Protein AF-A0A6G1B0U0-F1 (afdb_monomer_lite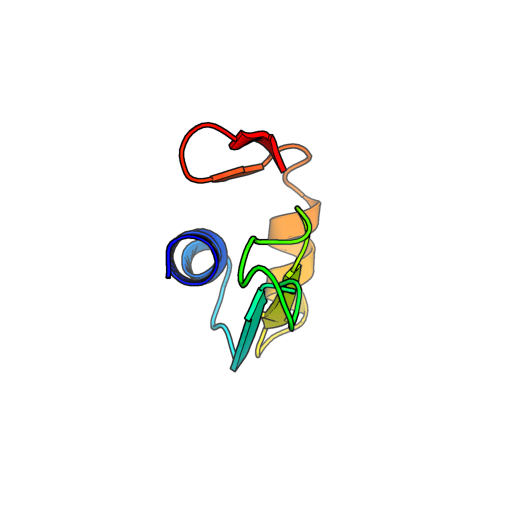)

Radius of gyration: 11.98 Å; chains: 1; bounding box: 26×19×33 Å

Sequence (57 aa):
DSLRDYFSKFGEIRECMVMRDPTTKRSRGFGFVTFADPASVDKVLGQPHHELDSKTV

Secondary structure (DSSP, 8-state):
-HHHHHHTTTS-EEEEEEEE-TTT--EEEEEEEEESSHHHHHHHHTSS--EETTEE-

Foldseek 3Di:
DQVLVQLCVLHAWPDKFFDADPVPRHGPPDIDTDHPDVSSVVSVVVDVWDATPNDID

pLDDT: mean 86.72, std 6.12, range [62.97, 94.44]

InterPro domains:
  IPR000504 RNA recognition motif domain [PF00076] (1-54)
  IPR000504 RNA recognition motif domain [PS50102] (1-57)
  IPR000504 RNA recognition motif domain [SM00360] (1-56)
  IPR012677 Nucleotide-binding alpha-beta plait domain superfamily [G3DSA:3.30.70.330] (1-57)
  IPR035979 RNA-binding domain superfamily [SSF54928] (1-56)

Structure (mmCIF, N/CA/C/O backbone):
data_AF-A0A6G1B0U0-F1
#
_entry.id   AF-A0A6G1B0U0-F1
#
loop_
_atom_site.group_PDB
_atom_site.id
_atom_site.type_symbol
_atom_site.label_atom_id
_atom_site.label_alt_id
_atom_site.label_comp_id
_atom_site.label_asym_id
_atom_site.label_entity_id
_atom_site.label_seq_id
_atom_site.pdbx_PDB_ins_code
_atom_site.Cartn_x
_atom_site.Cartn_y
_atom_site.Cartn_z
_atom_site.occupancy
_atom_site.B_iso_or_equiv
_atom_site.auth_seq_id
_atom_site.auth_comp_id
_atom_site.auth_asym_id
_atom_site.auth_atom_id
_atom_site.pdbx_PDB_model_num
ATOM 1 N N . ASP A 1 1 ? 3.905 -9.835 -4.144 1.00 62.97 1 ASP A N 1
ATOM 2 C CA . ASP A 1 1 ? 2.887 -9.648 -3.095 1.00 62.97 1 ASP A CA 1
ATOM 3 C C . ASP A 1 1 ? 3.338 -8.781 -1.922 1.00 62.97 1 ASP A C 1
ATOM 5 O O . ASP A 1 1 ? 2.504 -8.454 -1.094 1.00 62.97 1 ASP A O 1
ATOM 9 N N . SER A 1 2 ? 4.574 -8.260 -1.908 1.00 79.69 2 SER A N 1
ATOM 10 C CA . SER A 1 2 ? 5.101 -7.432 -0.808 1.00 79.69 2 SER A CA 1
ATOM 11 C C . SER A 1 2 ? 4.234 -6.230 -0.427 1.00 79.69 2 SER A C 1
ATOM 13 O O . SER A 1 2 ? 4.080 -5.923 0.751 1.00 79.69 2 SER A O 1
ATOM 15 N N . LEU A 1 3 ? 3.615 -5.580 -1.415 1.00 84.69 3 LEU A N 1
ATOM 16 C CA . LEU A 1 3 ? 2.712 -4.454 -1.188 1.00 84.69 3 LEU A CA 1
ATOM 17 C C . LEU A 1 3 ? 1.451 -4.888 -0.428 1.00 84.69 3 LEU A C 1
ATOM 19 O O . LEU A 1 3 ? 1.075 -4.267 0.560 1.00 84.69 3 LEU A O 1
ATOM 23 N N . ARG A 1 4 ? 0.853 -6.012 -0.828 1.00 88.12 4 ARG A N 1
ATOM 24 C CA . ARG A 1 4 ? -0.290 -6.593 -0.123 1.00 88.12 4 ARG A CA 1
ATOM 25 C C . ARG A 1 4 ? 0.102 -7.027 1.289 1.00 88.12 4 ARG A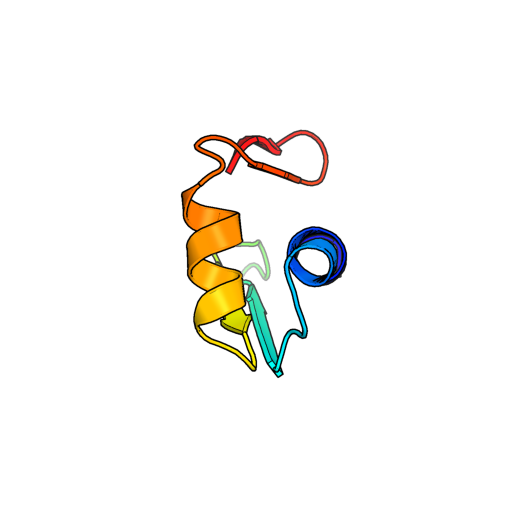 C 1
ATOM 27 O O . ARG A 1 4 ? -0.585 -6.663 2.230 1.00 88.12 4 ARG A O 1
ATOM 34 N N . ASP A 1 5 ? 1.214 -7.737 1.437 1.00 89.06 5 ASP A N 1
ATOM 35 C CA . ASP A 1 5 ? 1.652 -8.300 2.722 1.00 89.06 5 ASP A CA 1
ATOM 36 C C . ASP A 1 5 ? 2.029 -7.221 3.751 1.00 89.06 5 ASP A C 1
ATOM 38 O O . ASP A 1 5 ? 1.849 -7.386 4.960 1.00 89.06 5 ASP A O 1
ATOM 42 N N . TYR A 1 6 ? 2.565 -6.090 3.287 1.00 89.06 6 TYR A N 1
ATOM 43 C CA . TYR A 1 6 ? 2.842 -4.949 4.150 1.00 89.06 6 TYR A CA 1
ATOM 44 C C . TYR A 1 6 ? 1.548 -4.255 4.575 1.00 89.06 6 TYR A C 1
ATOM 46 O O . TYR A 1 6 ? 1.296 -4.081 5.769 1.00 89.06 6 TYR A O 1
ATOM 54 N N . PHE A 1 7 ? 0.707 -3.889 3.603 1.00 89.69 7 PHE A N 1
ATOM 55 C CA . PHE A 1 7 ? -0.516 -3.143 3.877 1.00 89.69 7 PHE A CA 1
ATOM 56 C C . PHE A 1 7 ? -1.573 -3.991 4.605 1.00 89.69 7 PHE A C 1
ATOM 58 O O . PHE A 1 7 ? -2.381 -3.440 5.349 1.00 89.69 7 PHE A O 1
ATOM 65 N N . SER A 1 8 ? -1.516 -5.326 4.514 1.00 90.31 8 SER A N 1
ATOM 66 C CA . SER A 1 8 ? -2.430 -6.221 5.233 1.00 90.31 8 SER A CA 1
ATOM 67 C C . SER A 1 8 ? -2.283 -6.140 6.753 1.00 90.31 8 SER A C 1
ATOM 69 O O . SER A 1 8 ? -3.160 -6.592 7.481 1.00 90.31 8 SER A O 1
ATOM 71 N N . LYS A 1 9 ? -1.189 -5.549 7.254 1.00 90.38 9 LYS A N 1
ATOM 72 C CA . LYS A 1 9 ? -0.981 -5.280 8.686 1.00 90.38 9 LYS A CA 1
ATOM 73 C C . LYS A 1 9 ? -1.885 -4.166 9.218 1.00 90.38 9 LYS A C 1
ATOM 75 O O . LYS A 1 9 ? -2.149 -4.121 10.416 1.00 90.38 9 LYS A O 1
ATOM 80 N N . PHE A 1 10 ? -2.344 -3.270 8.347 1.00 90.69 10 PHE A N 1
ATOM 81 C CA . PHE A 1 10 ? -3.195 -2.136 8.719 1.00 90.69 10 PHE A CA 1
ATOM 82 C C . PHE A 1 10 ? -4.683 -2.490 8.643 1.00 90.69 10 PHE A C 1
ATOM 84 O O . PHE A 1 10 ? -5.482 -1.968 9.425 1.00 90.69 10 PHE A O 1
ATOM 91 N N . GLY A 1 11 ? -5.035 -3.424 7.757 1.00 92.19 11 GLY A N 1
ATOM 92 C CA . GLY A 1 11 ? -6.363 -4.013 7.666 1.00 92.19 11 GLY A CA 1
ATOM 93 C C . GLY A 1 11 ? -6.529 -4.913 6.447 1.00 92.19 11 GLY A C 1
ATOM 94 O O . GLY A 1 11 ? -5.586 -5.164 5.697 1.00 92.19 11 GLY A O 1
ATOM 95 N N . GLU A 1 12 ? -7.744 -5.415 6.252 1.00 93.88 12 GLU A N 1
ATOM 96 C CA . GLU A 1 12 ? -8.050 -6.331 5.156 1.00 93.88 12 GLU A CA 1
ATOM 97 C C . GLU A 1 12 ? -7.954 -5.626 3.794 1.00 93.88 12 GLU A C 1
ATOM 99 O O . GLU A 1 12 ? -8.588 -4.595 3.551 1.00 93.88 12 GLU A O 1
ATOM 104 N N . ILE A 1 13 ? -7.160 -6.199 2.888 1.00 93.19 13 ILE A N 1
ATOM 105 C CA . ILE A 1 13 ? -6.993 -5.692 1.524 1.00 93.19 13 ILE A CA 1
ATOM 106 C C . ILE A 1 13 ? -7.982 -6.388 0.605 1.00 93.19 13 ILE A C 1
ATOM 108 O O . ILE A 1 13 ? -7.916 -7.603 0.409 1.00 93.19 13 ILE A O 1
ATOM 112 N N . ARG A 1 14 ? -8.833 -5.581 -0.026 1.00 93.62 14 ARG A N 1
ATOM 113 C CA . ARG A 1 14 ? -9.758 -6.022 -1.065 1.00 93.62 14 ARG A CA 1
ATOM 114 C C . ARG A 1 14 ? -9.049 -6.189 -2.404 1.00 93.62 14 ARG A C 1
ATOM 116 O O . ARG A 1 14 ? -9.276 -7.171 -3.101 1.00 93.62 14 ARG A O 1
ATOM 123 N N . GLU A 1 15 ? -8.191 -5.238 -2.761 1.00 90.62 15 GLU A N 1
ATOM 124 C CA . GLU A 1 15 ? -7.490 -5.251 -4.043 1.00 90.62 15 GLU A CA 1
ATOM 125 C C . GLU A 1 15 ? -6.129 -4.560 -3.944 1.00 90.62 15 GLU A C 1
ATOM 127 O O . GLU A 1 15 ? -5.973 -3.555 -3.256 1.00 90.62 15 GLU A O 1
ATOM 132 N N . CYS A 1 16 ? -5.132 -5.089 -4.649 1.00 89.62 16 CYS A N 1
ATOM 133 C CA . CYS A 1 16 ? -3.834 -4.445 -4.806 1.00 89.62 16 CYS A CA 1
ATOM 134 C C . CYS A 1 16 ? -3.413 -4.493 -6.277 1.00 89.62 16 CYS A C 1
ATOM 136 O O . CYS A 1 16 ? -3.315 -5.565 -6.877 1.00 89.62 16 CYS A O 1
ATOM 138 N N . MET A 1 17 ? -3.125 -3.333 -6.861 1.00 86.94 17 MET A N 1
ATOM 139 C CA . MET A 1 17 ? -2.682 -3.212 -8.244 1.00 86.94 17 MET A CA 1
ATOM 140 C C . MET A 1 17 ? -1.347 -2.483 -8.321 1.00 86.94 17 MET A C 1
ATOM 142 O O . MET A 1 17 ? -1.252 -1.290 -8.049 1.00 86.94 17 MET A O 1
ATOM 146 N N . VAL A 1 18 ? -0.305 -3.182 -8.768 1.00 86.94 18 VAL A N 1
ATOM 147 C CA . VAL A 1 18 ? 0.974 -2.549 -9.108 1.00 86.94 18 VAL A CA 1
ATOM 148 C C . VAL A 1 18 ? 0.927 -2.147 -10.572 1.00 86.94 18 VAL A C 1
ATOM 150 O O . VAL A 1 18 ? 0.825 -3.013 -11.443 1.00 86.94 18 VAL A O 1
ATOM 153 N N . MET A 1 19 ? 1.037 -0.849 -10.855 1.00 86.31 19 MET A N 1
ATOM 154 C CA . MET A 1 19 ? 1.054 -0.380 -12.234 1.00 86.31 19 MET A CA 1
ATOM 155 C C . MET A 1 19 ? 2.381 -0.766 -12.876 1.00 86.31 19 MET A C 1
ATOM 157 O O . MET A 1 19 ? 3.456 -0.354 -12.439 1.00 86.31 19 MET A O 1
ATOM 161 N N . ARG A 1 20 ? 2.304 -1.597 -13.914 1.00 86.69 20 ARG A N 1
ATOM 162 C CA . ARG A 1 20 ? 3.455 -2.051 -14.696 1.00 86.69 20 ARG A CA 1
ATOM 163 C C . ARG A 1 20 ? 3.331 -1.535 -16.117 1.00 86.69 20 ARG A C 1
ATOM 165 O O . ARG A 1 20 ? 2.232 -1.413 -16.648 1.00 86.69 20 ARG A O 1
ATOM 172 N N . ASP A 1 21 ? 4.467 -1.220 -16.713 1.00 86.94 21 ASP A N 1
ATOM 173 C CA . ASP A 1 21 ? 4.550 -0.895 -18.126 1.00 86.94 21 ASP A CA 1
ATOM 174 C C . ASP A 1 21 ? 4.072 -2.111 -18.950 1.00 86.94 21 ASP A C 1
ATOM 176 O O . ASP A 1 21 ? 4.550 -3.230 -18.719 1.00 86.94 21 ASP A O 1
ATOM 180 N N . PRO A 1 22 ? 3.110 -1.941 -19.873 1.00 81.94 22 PRO A N 1
ATOM 181 C CA . PRO A 1 22 ? 2.552 -3.054 -20.636 1.00 81.94 22 PRO A CA 1
ATOM 182 C C . PRO A 1 22 ? 3.582 -3.716 -21.560 1.00 81.94 22 PRO A C 1
ATOM 184 O O . PRO A 1 22 ? 3.492 -4.925 -21.788 1.00 81.94 22 PRO A O 1
ATOM 187 N N . THR A 1 23 ? 4.570 -2.951 -22.030 1.00 85.19 23 THR A N 1
ATOM 188 C CA . THR A 1 23 ? 5.601 -3.368 -22.984 1.00 85.19 23 THR A CA 1
ATOM 189 C C . THR A 1 23 ? 6.817 -3.938 -22.264 1.00 85.19 23 THR A C 1
ATOM 191 O O . THR A 1 23 ? 7.268 -5.035 -22.582 1.00 85.19 23 THR A O 1
ATOM 194 N N . THR A 1 24 ? 7.347 -3.227 -21.264 1.00 84.88 24 THR A N 1
ATOM 195 C CA . THR A 1 24 ? 8.584 -3.639 -20.570 1.00 84.88 24 THR A CA 1
ATOM 196 C C . THR A 1 24 ? 8.338 -4.505 -19.334 1.00 84.88 24 THR A C 1
ATOM 198 O O . THR A 1 24 ? 9.291 -5.027 -18.756 1.00 84.88 24 THR A O 1
ATOM 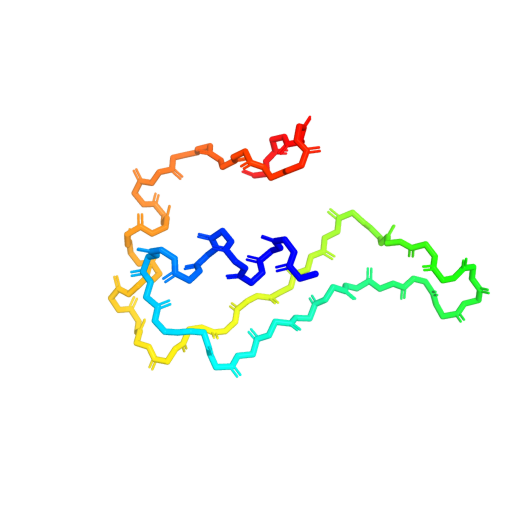201 N N . LYS A 1 25 ? 7.077 -4.639 -18.892 1.00 78.75 25 LYS A N 1
ATOM 202 C CA . LYS A 1 25 ? 6.647 -5.323 -17.654 1.00 78.75 25 LYS A CA 1
ATOM 203 C C . LYS A 1 25 ? 7.303 -4.804 -16.366 1.00 78.75 25 LYS A C 1
ATOM 205 O O . LYS A 1 25 ? 7.040 -5.356 -15.294 1.00 78.75 25 LYS A O 1
ATOM 210 N N . ARG A 1 26 ? 8.104 -3.732 -16.427 1.00 81.94 26 ARG A N 1
ATOM 211 C CA . ARG A 1 26 ? 8.686 -3.082 -15.246 1.00 81.94 26 ARG A CA 1
ATOM 212 C C . ARG A 1 26 ? 7.606 -2.348 -14.463 1.00 81.94 26 ARG A C 1
ATOM 214 O O . ARG A 1 26 ? 6.667 -1.814 -15.050 1.00 81.94 26 ARG A O 1
ATOM 221 N N . SER A 1 27 ? 7.734 -2.303 -13.137 1.00 80.62 27 SER A N 1
ATOM 222 C CA . SER A 1 27 ? 6.849 -1.464 -12.330 1.00 80.62 27 SER A CA 1
ATOM 223 C C . SER A 1 27 ? 7.091 0.008 -12.657 1.00 80.62 27 SER A C 1
ATOM 225 O O . SER A 1 27 ? 8.225 0.441 -12.852 1.00 80.62 27 SER A O 1
ATOM 227 N N . ARG A 1 28 ? 6.012 0.787 -12.699 1.00 81.50 28 ARG A N 1
ATOM 228 C CA . ARG A 1 28 ? 6.058 2.234 -12.935 1.00 81.50 28 ARG A CA 1
ATOM 229 C C . ARG A 1 28 ? 6.443 3.026 -11.680 1.00 81.50 28 ARG A C 1
ATOM 231 O O . ARG A 1 28 ? 6.350 4.244 -11.686 1.00 81.50 28 ARG A O 1
ATOM 238 N N . GLY A 1 29 ? 6.839 2.342 -10.605 1.00 81.88 29 GLY A N 1
ATOM 239 C CA . GLY A 1 29 ? 7.179 2.959 -9.321 1.00 81.88 29 GLY A CA 1
ATOM 240 C C . GLY A 1 29 ? 5.978 3.358 -8.461 1.00 81.88 29 GLY A C 1
ATOM 241 O O . GLY A 1 29 ? 6.181 3.941 -7.408 1.00 81.88 29 GLY A O 1
ATOM 242 N N . PHE A 1 30 ? 4.750 3.028 -8.870 1.00 85.75 30 PHE A N 1
ATOM 243 C CA . PHE A 1 30 ? 3.544 3.288 -8.084 1.00 85.75 30 PHE A CA 1
ATOM 244 C C . PHE A 1 30 ? 2.530 2.144 -8.213 1.00 85.75 30 PHE A C 1
ATOM 246 O O . PHE A 1 30 ? 2.590 1.317 -9.133 1.00 85.75 30 PHE A O 1
ATOM 253 N N . GLY A 1 31 ? 1.587 2.101 -7.280 1.00 88.06 31 GLY A N 1
ATOM 254 C CA . GLY A 1 31 ? 0.489 1.147 -7.254 1.00 88.06 31 GLY A CA 1
ATOM 255 C C . GLY A 1 31 ? -0.678 1.685 -6.439 1.00 88.06 31 GLY A C 1
ATOM 256 O O . GLY A 1 31 ? -0.563 2.717 -5.785 1.00 88.06 31 GLY A O 1
ATOM 257 N N . PHE A 1 32 ? -1.793 0.974 -6.497 1.00 89.56 32 PHE A N 1
ATOM 258 C CA . PHE A 1 32 ? -3.008 1.277 -5.756 1.00 89.56 32 PHE A CA 1
ATOM 259 C C . PHE A 1 32 ? -3.344 0.112 -4.831 1.00 89.56 32 PHE A C 1
ATOM 261 O O . PHE A 1 32 ? -3.203 -1.053 -5.212 1.00 89.56 32 PHE A O 1
ATOM 268 N N . VAL A 1 33 ? -3.795 0.435 -3.622 1.00 90.94 33 VAL A N 1
ATOM 269 C CA . VAL A 1 33 ? -4.308 -0.529 -2.647 1.00 90.94 33 VAL A CA 1
ATOM 270 C C . VAL A 1 33 ? -5.696 -0.088 -2.237 1.00 90.94 33 VAL A C 1
ATOM 272 O O . VAL A 1 33 ? -5.897 1.052 -1.825 1.00 90.94 33 VAL A O 1
ATOM 275 N N . THR A 1 34 ? -6.638 -1.012 -2.335 1.00 92.75 34 THR A N 1
ATOM 276 C CA . THR A 1 34 ? -8.017 -0.835 -1.909 1.00 92.75 34 THR A CA 1
ATOM 277 C C . THR A 1 34 ? -8.226 -1.669 -0.656 1.00 92.75 34 THR A C 1
ATOM 279 O O . THR A 1 34 ? -8.182 -2.902 -0.703 1.00 92.75 34 THR A O 1
ATOM 282 N N . PHE A 1 35 ? -8.463 -1.003 0.469 1.00 94.44 35 PHE A N 1
ATOM 283 C CA . PHE A 1 35 ? -8.851 -1.659 1.714 1.00 94.44 35 PHE A CA 1
ATOM 284 C C . PHE A 1 35 ? -10.343 -1.996 1.721 1.00 94.44 35 PHE A C 1
ATOM 286 O O . PHE A 1 35 ? -11.142 -1.348 1.042 1.00 94.44 35 PHE A O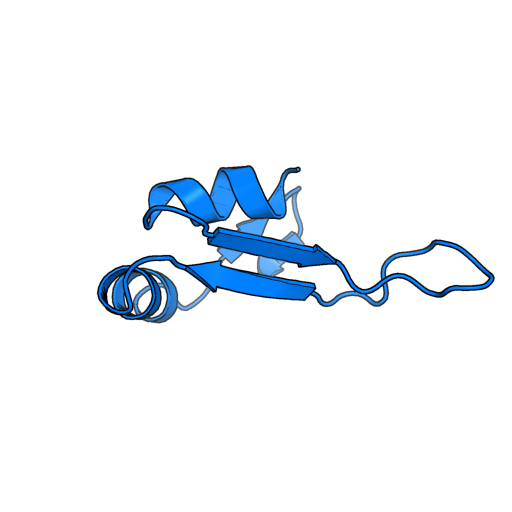 1
ATOM 293 N N . ALA A 1 36 ? -10.718 -3.023 2.483 1.00 94.06 36 ALA A N 1
ATOM 294 C CA . ALA A 1 36 ? -12.119 -3.349 2.734 1.00 94.06 36 ALA A CA 1
ATOM 295 C C . ALA A 1 36 ? -12.781 -2.336 3.685 1.00 94.06 36 ALA A C 1
ATOM 297 O O . ALA A 1 36 ? -13.961 -2.035 3.528 1.00 94.06 36 ALA A O 1
ATOM 298 N N . ASP A 1 37 ? -12.009 -1.790 4.631 1.00 93.81 37 ASP A N 1
ATOM 299 C CA . ASP A 1 37 ? -12.474 -0.851 5.654 1.00 93.81 37 ASP A CA 1
ATOM 300 C C . ASP A 1 37 ? -11.734 0.499 5.542 1.00 93.81 37 ASP A C 1
ATOM 302 O O . ASP A 1 37 ? -10.495 0.504 5.592 1.00 93.81 37 ASP A O 1
ATOM 306 N N . PRO A 1 38 ? -12.446 1.641 5.430 1.00 90.88 38 PRO A N 1
ATOM 307 C CA . PRO A 1 38 ? -11.842 2.974 5.437 1.00 90.88 38 PRO A CA 1
ATOM 308 C C . PRO A 1 38 ? -11.002 3.272 6.687 1.00 90.88 38 PRO A C 1
ATOM 310 O O . PRO A 1 38 ? -9.984 3.947 6.559 1.00 90.88 38 PRO A O 1
ATOM 313 N N . ALA A 1 39 ? -11.321 2.711 7.858 1.00 93.12 39 ALA A N 1
ATOM 314 C CA . ALA A 1 39 ? -10.506 2.900 9.064 1.00 93.12 39 ALA A CA 1
ATOM 315 C C . ALA A 1 39 ? -9.070 2.358 8.905 1.00 93.12 39 ALA A C 1
ATOM 317 O O . ALA A 1 39 ? -8.148 2.777 9.606 1.00 93.12 39 ALA A O 1
ATOM 318 N N . SER A 1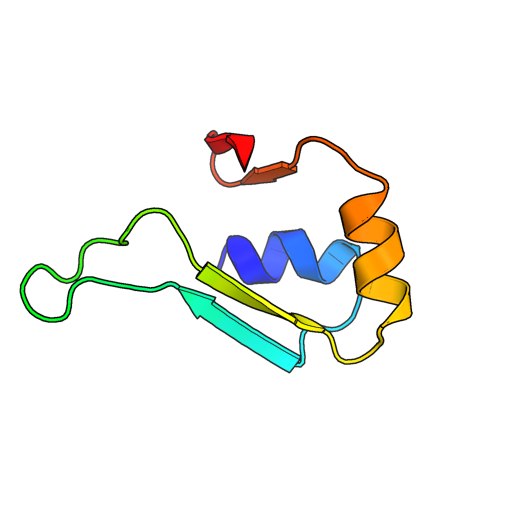 40 ? -8.855 1.423 7.972 1.00 93.12 40 SER A N 1
ATOM 319 C CA . SER A 1 40 ? -7.516 0.923 7.639 1.00 93.12 40 SER A CA 1
ATOM 320 C C . SER A 1 40 ? -6.675 1.988 6.934 1.00 93.12 40 SER A C 1
ATOM 322 O O . SER A 1 40 ? -5.467 2.048 7.149 1.00 93.12 40 SER A O 1
ATOM 324 N N . VAL A 1 41 ? -7.309 2.856 6.138 1.00 91.00 41 VAL A N 1
ATOM 325 C CA . VAL A 1 41 ? -6.642 3.959 5.433 1.00 91.00 41 VAL A CA 1
ATOM 326 C C . VAL A 1 41 ? -6.130 4.989 6.433 1.00 91.00 41 VAL A C 1
ATOM 328 O O . VAL A 1 41 ? -4.982 5.405 6.326 1.00 91.00 41 VAL A O 1
ATOM 331 N N . ASP A 1 42 ? -6.921 5.330 7.451 1.00 91.94 42 ASP A N 1
ATOM 332 C CA . ASP A 1 42 ? -6.505 6.281 8.490 1.00 91.94 42 ASP A CA 1
ATOM 333 C C . ASP A 1 42 ? -5.258 5.797 9.244 1.00 91.94 42 ASP A C 1
ATOM 335 O O . ASP A 1 42 ? -4.344 6.575 9.519 1.00 91.94 42 ASP A O 1
ATOM 339 N N . LYS A 1 43 ? -5.172 4.490 9.528 1.00 91.88 43 LYS A N 1
ATOM 340 C CA . LYS A 1 43 ? -3.987 3.885 10.161 1.00 91.88 43 LYS A CA 1
ATOM 341 C C . LYS A 1 43 ? -2.748 3.973 9.276 1.00 91.88 43 LYS A C 1
ATOM 343 O O . LYS A 1 43 ? -1.656 4.190 9.794 1.00 91.88 43 LYS A O 1
ATOM 348 N N . VAL A 1 44 ? -2.916 3.784 7.966 1.00 91.75 44 VAL A N 1
ATOM 349 C CA . VAL A 1 44 ? -1.832 3.924 6.986 1.00 91.75 44 VAL A CA 1
ATOM 350 C C . VAL A 1 44 ? -1.377 5.379 6.926 1.00 91.75 44 VAL A C 1
ATOM 352 O O . VAL A 1 44 ? -0.203 5.646 7.133 1.00 91.75 44 VAL A O 1
ATOM 355 N N . LEU A 1 45 ? -2.305 6.325 6.754 1.00 89.50 45 LEU A N 1
ATOM 356 C CA . LEU A 1 45 ? -2.007 7.761 6.687 1.00 89.50 45 LEU A CA 1
ATOM 357 C C . LEU A 1 45 ? -1.412 8.322 7.988 1.00 89.50 45 LEU A C 1
ATOM 359 O O . LEU A 1 45 ? -0.690 9.317 7.956 1.00 89.50 45 LEU A O 1
ATOM 363 N N . GLY A 1 46 ? -1.685 7.686 9.130 1.00 90.50 46 GLY A N 1
ATOM 364 C CA . GLY A 1 46 ? -1.045 8.004 10.407 1.00 90.50 46 GLY A CA 1
ATOM 365 C C . GLY A 1 46 ? 0.456 7.693 10.445 1.00 90.50 46 GLY A C 1
ATOM 366 O O . GLY A 1 46 ? 1.157 8.205 11.320 1.00 90.50 46 GLY A O 1
ATOM 367 N N . GLN A 1 47 ? 0.966 6.885 9.510 1.00 87.69 47 GLN A N 1
ATOM 368 C CA . GLN A 1 47 ? 2.388 6.607 9.361 1.00 87.69 47 GLN A CA 1
ATOM 369 C C . GLN A 1 47 ? 2.936 7.368 8.139 1.00 87.69 47 GLN A C 1
ATOM 371 O O . GLN A 1 47 ? 2.592 7.053 7.008 1.00 87.69 47 GLN A O 1
ATOM 376 N N . PRO A 1 48 ? 3.807 8.374 8.329 1.00 81.69 48 PRO A N 1
ATOM 377 C CA . PRO A 1 48 ? 4.241 9.244 7.232 1.00 81.69 48 PRO A CA 1
ATOM 378 C C . PRO A 1 48 ? 5.240 8.590 6.267 1.00 81.69 48 PRO A C 1
ATOM 380 O O . PRO A 1 48 ? 5.498 9.141 5.204 1.00 81.69 48 PRO A O 1
ATOM 383 N N . HIS A 1 49 ? 5.844 7.465 6.657 1.00 85.75 49 HIS A N 1
ATOM 384 C CA . HIS A 1 49 ? 6.824 6.743 5.852 1.00 85.75 49 HIS A CA 1
ATOM 385 C C . HIS A 1 49 ? 6.539 5.248 5.943 1.00 85.75 49 HIS A C 1
ATOM 387 O O . HIS A 1 49 ? 6.445 4.705 7.050 1.00 85.75 49 HIS A O 1
ATOM 393 N N . HIS A 1 50 ? 6.474 4.583 4.794 1.00 87.56 50 HIS A N 1
ATOM 394 C CA . HIS A 1 50 ? 6.333 3.136 4.718 1.00 87.56 50 HIS A CA 1
ATOM 395 C C . HIS A 1 50 ? 7.559 2.526 4.054 1.00 87.56 50 HIS A C 1
ATOM 397 O O . HIS A 1 50 ? 8.019 3.001 3.024 1.00 87.56 50 HIS A O 1
ATOM 403 N N . GLU A 1 51 ? 8.102 1.455 4.623 1.00 85.94 51 GLU A N 1
ATOM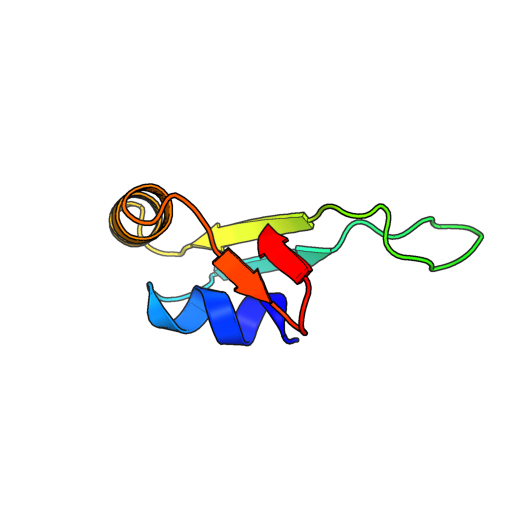 404 C CA . GLU A 1 51 ? 9.238 0.746 4.035 1.00 85.94 51 GLU A CA 1
ATOM 405 C C . GLU A 1 51 ? 8.773 -0.593 3.459 1.00 85.94 51 GLU A C 1
ATOM 407 O O . GLU A 1 51 ? 8.298 -1.467 4.187 1.00 85.94 51 GLU A O 1
ATOM 412 N N . LEU A 1 52 ? 8.911 -0.753 2.142 1.00 82.31 52 LEU A N 1
ATOM 413 C CA . LEU A 1 52 ? 8.572 -1.965 1.403 1.00 82.31 52 LEU A CA 1
ATOM 414 C C . LEU A 1 52 ? 9.764 -2.410 0.551 1.00 82.31 52 LEU A C 1
ATOM 416 O O . LEU A 1 52 ? 10.223 -1.663 -0.307 1.00 82.31 52 LEU A O 1
ATOM 420 N N . ASP A 1 53 ? 10.255 -3.636 0.758 1.00 74.62 53 ASP A N 1
ATOM 421 C CA . ASP A 1 53 ? 11.380 -4.226 0.007 1.00 74.62 53 ASP A CA 1
ATOM 422 C C . ASP A 1 53 ? 12.608 -3.292 -0.100 1.00 74.62 53 ASP A C 1
ATOM 424 O O . ASP A 1 53 ? 13.177 -3.104 -1.179 1.00 74.62 53 ASP A O 1
ATOM 428 N N . SER A 1 54 ? 12.986 -2.663 1.021 1.00 76.38 54 SER A N 1
ATOM 429 C CA . SER A 1 54 ? 14.074 -1.669 1.111 1.00 76.38 54 SER A CA 1
ATOM 430 C C . SER A 1 54 ? 13.851 -0.389 0.290 1.00 76.38 54 SER A C 1
ATOM 432 O O . SER A 1 54 ? 14.803 0.317 -0.045 1.00 76.38 54 SER A O 1
ATOM 434 N N . LYS A 1 55 ? 12.594 -0.078 -0.045 1.00 75.88 55 LYS A N 1
ATOM 435 C CA . LYS A 1 55 ? 12.174 1.184 -0.659 1.00 75.88 55 LYS A CA 1
ATOM 436 C C . LYS A 1 55 ? 11.217 1.912 0.270 1.00 75.88 55 LYS A C 1
ATOM 438 O O . LYS A 1 55 ? 10.246 1.326 0.741 1.00 75.88 55 LYS A O 1
ATOM 443 N N . THR A 1 56 ? 11.480 3.191 0.499 1.00 78.56 56 THR A N 1
ATOM 444 C CA . THR A 1 56 ? 10.547 4.076 1.198 1.00 78.56 56 THR A CA 1
ATOM 445 C C . THR A 1 56 ? 9.457 4.527 0.228 1.00 78.56 56 THR A C 1
ATOM 447 O O . THR A 1 56 ? 9.766 4.903 -0.907 1.00 78.56 56 THR A O 1
ATOM 450 N N . VAL A 1 57 ? 8.201 4.448 0.663 1.00 75.50 57 VAL A N 1
ATOM 451 C CA . VAL A 1 57 ? 6.982 4.743 -0.101 1.00 75.50 57 VAL A CA 1
ATOM 452 C C . VAL A 1 57 ? 6.084 5.676 0.694 1.00 75.50 57 VAL A C 1
ATOM 454 O O . VAL A 1 57 ? 6.088 5.567 1.945 1.00 75.50 57 VAL A O 1
#

Organism: Crocuta crocuta (NCBI:txid9678)